Protein AF-A0A3S8U0A0-F1 (afdb_monomer)

Radius of gyration: 20.29 Å; Cα contacts (8 Å, |Δi|>4): 61; chains: 1; bounding box: 38×58×43 Å

Organism: Acipenser dabryanus (NCBI:txid62061)

InterPro domains:
  IPR007856 Saposin-like type B, region 1 [PF05184] (43-78)
  IPR008138 Saposin B type, region 2 [PF03489] (84-116)
  IPR008139 Saposin B type domain [PS50015] (40-120)
  IPR008139 Saposin B type domain [SM00741] (42-116)
  IPR011001 Saposin-like [SSF47862] (42-118)
  IPR038847 Granulysin-like [PTHR15541] (28-117)

pLDDT: mean 71.53, std 12.74, range [37.84, 86.75]

Secondary structure (DSSP, 8-state):
-HHHHHHHHHHHHHHHTT---S-TTSS-HHHHHHHHHHHHHHHHHHHHHHHHHHHHHS-TT--HHHHHHHHHHHHHT-STTHHHHHHHHHHHHHHHHHHHHTT--HHHHHHHTTS--SSS---

Solvent-accessible surface area (backbone atoms only — not comparable to full-atom values): 7233 Å² total; per-residue (Å²): 115,70,68,61,53,53,52,52,52,54,57,47,52,61,55,56,75,70,57,64,86,65,77,86,83,82,65,58,76,70,55,56,52,48,54,50,48,53,51,38,46,50,47,24,53,51,42,27,50,50,45,52,52,48,55,76,72,48,61,97,81,62,49,70,66,58,51,46,51,49,54,49,53,56,22,68,72,36,77,94,51,25,69,61,41,44,54,48,44,73,74,41,37,70,60,53,46,53,40,61,72,67,67,54,57,41,62,54,54,26,32,78,75,64,37,32,66,100,71,82,90,85,129

Mean predicted aligned error: 15.16 Å

Structure (mmCIF, N/CA/C/O backbone):
data_AF-A0A3S8U0A0-F1
#
_entry.id   AF-A0A3S8U0A0-F1
#
loop_
_atom_site.group_PDB
_atom_site.id
_atom_site.type_symbol
_atom_site.label_atom_id
_atom_site.label_alt_id
_atom_site.label_comp_id
_atom_site.label_asym_id
_atom_site.label_entity_id
_atom_site.label_seq_id
_atom_site.pdbx_PDB_ins_code
_atom_site.Cartn_x
_atom_site.Cartn_y
_atom_site.Cartn_z
_atom_site.occupancy
_atom_site.B_iso_or_equiv
_atom_site.auth_seq_id
_atom_site.auth_comp_id
_atom_site.auth_asym_id
_atom_site.auth_atom_id
_atom_site.pdbx_PDB_model_num
ATOM 1 N N . MET A 1 1 ? 23.079 40.546 -21.233 1.00 60.53 1 MET A N 1
ATOM 2 C CA . MET A 1 1 ? 23.860 39.348 -21.625 1.00 60.53 1 MET A CA 1
ATOM 3 C C . MET A 1 1 ? 23.537 38.101 -20.792 1.00 60.53 1 MET A C 1
ATOM 5 O O . MET A 1 1 ? 23.445 37.042 -21.387 1.00 60.53 1 MET A O 1
ATOM 9 N N . ALA A 1 2 ? 23.253 38.193 -19.483 1.00 53.28 2 ALA A N 1
ATOM 10 C CA . ALA A 1 2 ? 22.845 37.032 -18.666 1.00 53.28 2 ALA A CA 1
ATOM 11 C C . ALA A 1 2 ? 21.490 36.392 -19.062 1.00 53.28 2 ALA A C 1
ATOM 13 O O . ALA A 1 2 ? 21.323 35.183 -18.948 1.00 53.28 2 ALA A O 1
ATOM 14 N N . PHE A 1 3 ? 20.544 37.179 -19.593 1.00 61.94 3 PHE A N 1
ATOM 15 C CA . PHE A 1 3 ? 19.236 36.676 -20.047 1.00 61.94 3 PHE A CA 1
ATOM 16 C C . PHE A 1 3 ? 19.338 35.661 -21.198 1.00 61.94 3 PHE A C 1
ATOM 18 O O . PHE A 1 3 ? 18.586 34.695 -21.230 1.00 61.94 3 PHE A O 1
ATOM 25 N N . LEU A 1 4 ? 20.301 35.839 -22.109 1.00 54.06 4 LEU A N 1
ATOM 26 C CA . LEU A 1 4 ? 20.510 34.920 -23.235 1.00 54.06 4 LEU A CA 1
ATOM 27 C C . LEU A 1 4 ? 21.102 33.579 -22.780 1.00 54.06 4 LEU A C 1
ATOM 29 O O . LEU A 1 4 ? 20.810 32.554 -23.385 1.00 54.06 4 LEU A O 1
ATOM 33 N N . ILE A 1 5 ? 21.869 33.583 -21.684 1.00 65.75 5 ILE A N 1
ATOM 34 C CA . ILE A 1 5 ? 22.433 32.375 -21.066 1.00 65.75 5 ILE A CA 1
ATOM 35 C C . ILE A 1 5 ? 21.328 31.563 -20.378 1.00 65.75 5 ILE A C 1
ATOM 37 O O . ILE A 1 5 ? 21.295 30.344 -20.482 1.00 65.75 5 ILE A O 1
ATOM 41 N N . PHE A 1 6 ? 20.373 32.222 -19.718 1.00 70.00 6 PHE A N 1
ATOM 42 C CA . PHE A 1 6 ? 19.226 31.524 -19.128 1.00 70.00 6 PHE A CA 1
ATOM 43 C C . PHE A 1 6 ? 18.325 30.882 -20.188 1.00 70.00 6 PHE A C 1
ATOM 45 O O . PHE A 1 6 ? 17.876 29.754 -20.004 1.00 70.00 6 PHE A O 1
ATOM 52 N N . VAL A 1 7 ? 18.098 31.562 -21.316 1.00 66.12 7 VAL A N 1
ATOM 53 C CA . VAL A 1 7 ? 17.292 31.018 -22.420 1.00 66.12 7 VAL A CA 1
ATOM 54 C C . VAL A 1 7 ? 17.995 29.834 -23.089 1.00 66.12 7 VAL A C 1
ATOM 56 O O . VAL A 1 7 ? 17.343 28.833 -23.368 1.00 66.12 7 VAL A O 1
ATOM 59 N N . SER A 1 8 ? 19.316 29.881 -23.284 1.00 65.31 8 SER A N 1
ATOM 60 C CA . SER A 1 8 ? 20.053 28.741 -23.845 1.00 65.31 8 SER A CA 1
ATOM 61 C C . SER A 1 8 ? 20.101 27.540 -22.895 1.00 65.31 8 SER A C 1
ATOM 63 O O . SER A 1 8 ? 19.952 26.407 -23.345 1.00 65.31 8 SER A O 1
ATOM 65 N N . VAL A 1 9 ? 20.220 27.765 -21.583 1.00 68.19 9 VAL A N 1
ATOM 66 C CA . VAL A 1 9 ? 20.152 26.696 -20.569 1.00 68.19 9 VAL A CA 1
ATOM 67 C C . VAL A 1 9 ? 18.753 26.067 -20.507 1.00 68.19 9 VAL A C 1
ATOM 69 O O . VAL A 1 9 ? 18.648 24.850 -20.371 1.00 68.19 9 VAL A O 1
ATOM 72 N N . LEU A 1 10 ? 17.686 26.858 -20.671 1.00 60.47 10 LEU A N 1
ATOM 73 C CA . LEU A 1 10 ? 16.303 26.359 -20.727 1.00 60.47 10 LEU A CA 1
ATOM 74 C C . LEU A 1 10 ? 15.990 25.585 -22.020 1.00 60.47 10 LEU A C 1
ATOM 76 O O . LEU A 1 10 ? 15.226 24.626 -21.988 1.00 60.47 10 LEU A O 1
ATOM 80 N N . LEU A 1 11 ? 16.587 25.963 -23.154 1.00 57.72 11 LEU A N 1
ATOM 81 C CA . LEU A 1 11 ? 16.437 25.215 -24.410 1.00 57.72 11 LEU A CA 1
ATOM 82 C C . LEU A 1 11 ? 17.236 23.901 -24.396 1.00 57.72 11 LEU A C 1
ATOM 84 O O . LEU A 1 11 ? 16.803 22.902 -24.973 1.00 57.72 11 LEU A O 1
ATOM 88 N N . LEU A 1 12 ? 18.368 23.861 -23.687 1.00 57.44 12 LEU A N 1
ATOM 89 C CA . LEU A 1 12 ? 19.110 22.622 -23.454 1.00 57.44 12 LEU A CA 1
ATOM 90 C C . LEU A 1 12 ? 18.409 21.713 -22.432 1.00 57.44 12 LEU A C 1
ATOM 92 O O . LEU A 1 12 ? 18.421 20.502 -22.613 1.00 57.44 12 LEU A O 1
ATOM 96 N N . SER A 1 13 ? 17.717 22.243 -21.415 1.00 54.56 13 SER A N 1
ATOM 97 C CA . SER A 1 13 ? 16.937 21.405 -20.487 1.00 54.56 13 SER A CA 1
ATOM 98 C C . SER A 1 13 ? 15.749 20.703 -21.148 1.00 54.56 13 SER A C 1
ATOM 100 O O . SER A 1 13 ? 15.445 19.572 -20.768 1.00 54.56 13 SER A O 1
ATOM 102 N N . SER A 1 14 ? 15.152 21.286 -22.195 1.00 49.62 14 SER A N 1
ATOM 103 C CA . SER A 1 14 ? 14.202 20.559 -23.051 1.00 49.62 14 SER A CA 1
ATOM 104 C C . SER A 1 14 ? 14.856 19.465 -23.904 1.00 49.62 14 SER A C 1
ATOM 106 O O . SER A 1 14 ? 14.189 18.486 -24.214 1.00 49.62 14 SER A O 1
ATOM 108 N N . ALA A 1 15 ? 16.151 19.572 -24.228 1.00 50.28 15 ALA A N 1
ATOM 109 C CA . ALA A 1 15 ? 16.889 18.503 -24.911 1.00 50.28 15 ALA A CA 1
ATOM 110 C C . ALA A 1 15 ? 17.254 17.331 -23.971 1.00 50.28 15 ALA A C 1
ATOM 112 O O . ALA A 1 15 ? 17.406 16.196 -24.421 1.00 50.28 15 ALA A O 1
ATOM 113 N N . PHE A 1 16 ? 17.343 17.566 -22.656 1.00 50.25 16 PHE A N 1
ATOM 114 C CA . PHE A 1 16 ? 17.611 16.514 -21.663 1.00 50.25 16 PHE A CA 1
ATOM 115 C C . PHE A 1 16 ? 16.355 15.778 -21.172 1.00 50.25 16 PHE A C 1
ATOM 117 O O . PHE A 1 16 ? 16.488 14.713 -20.577 1.00 50.25 16 PHE A O 1
ATOM 124 N N . ALA A 1 17 ? 15.147 16.290 -21.437 1.00 43.47 17 ALA A N 1
ATOM 125 C CA . ALA A 1 17 ? 13.910 15.554 -21.154 1.00 43.47 17 ALA A CA 1
ATOM 126 C C . ALA A 1 17 ? 13.650 14.408 -22.155 1.00 43.47 17 ALA A C 1
ATOM 128 O O . ALA A 1 17 ? 12.935 13.469 -21.814 1.00 43.47 17 ALA A O 1
ATOM 129 N N . ASP A 1 18 ? 14.267 14.460 -23.341 1.00 46.50 18 ASP A N 1
ATOM 130 C CA . ASP A 1 18 ? 14.211 13.403 -24.365 1.00 46.50 18 ASP A CA 1
ATOM 131 C C . ASP A 1 18 ? 15.492 12.548 -24.427 1.00 46.50 18 ASP A C 1
ATOM 133 O O . ASP A 1 18 ? 15.509 11.469 -25.012 1.00 46.50 18 ASP A O 1
ATOM 137 N N . SER A 1 19 ? 16.576 12.971 -23.768 1.00 46.94 19 SER A N 1
ATOM 138 C CA . SER A 1 19 ? 17.819 12.190 -23.690 1.00 46.94 19 SER A CA 1
ATOM 139 C C . SER A 1 19 ? 17.745 11.162 -22.558 1.00 46.94 19 SER A C 1
ATOM 141 O O . SER A 1 19 ? 18.506 11.217 -21.589 1.00 46.94 19 SER A O 1
ATOM 143 N N . GLY A 1 20 ? 16.797 10.230 -22.673 1.00 48.34 20 GLY A N 1
ATOM 144 C CA . GLY A 1 20 ? 16.742 9.004 -21.887 1.00 48.34 20 GLY A CA 1
ATOM 145 C C . GLY A 1 20 ? 18.018 8.181 -22.072 1.00 48.34 20 GLY A C 1
ATOM 146 O O . GLY A 1 20 ? 18.062 7.257 -22.872 1.00 48.34 20 GLY A O 1
ATOM 147 N N . LEU A 1 21 ? 19.059 8.487 -21.295 1.00 44.41 21 LEU A N 1
ATOM 148 C CA . LEU A 1 21 ? 20.309 7.719 -21.204 1.00 44.41 21 LEU A CA 1
ATOM 149 C C . LEU A 1 21 ? 20.137 6.404 -20.419 1.00 44.41 21 LEU A C 1
ATOM 151 O O . LEU A 1 21 ? 21.014 5.984 -19.668 1.00 44.41 21 LEU A O 1
ATOM 155 N N . ILE A 1 22 ? 19.017 5.723 -20.645 1.00 51.44 22 ILE A N 1
ATOM 156 C CA . ILE A 1 22 ? 19.010 4.266 -20.685 1.00 51.44 22 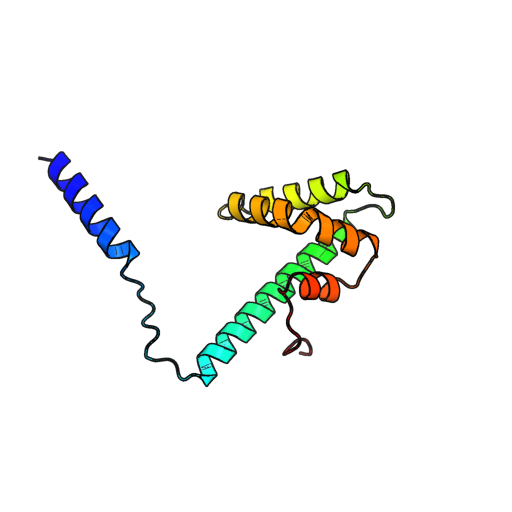ILE A CA 1
ATOM 157 C C . ILE A 1 22 ? 18.743 3.918 -22.153 1.00 51.44 22 ILE A C 1
ATOM 159 O O . ILE A 1 22 ? 17.586 3.963 -22.575 1.00 51.44 22 ILE A O 1
ATOM 163 N N . PRO A 1 23 ? 19.777 3.617 -22.958 1.00 44.19 23 PRO A N 1
ATOM 164 C CA . PRO A 1 23 ? 19.549 2.957 -24.232 1.00 44.19 23 PRO A CA 1
ATOM 165 C C . PRO A 1 23 ? 18.884 1.609 -23.931 1.00 44.19 23 PRO A C 1
ATOM 167 O O . PRO A 1 23 ? 19.491 0.713 -23.352 1.00 44.19 23 PRO A O 1
ATOM 170 N N . ASN A 1 24 ? 17.610 1.491 -24.298 1.00 55.53 24 ASN A N 1
ATOM 171 C CA . ASN A 1 24 ? 16.797 0.279 -24.189 1.00 55.53 24 ASN A CA 1
ATOM 172 C C . ASN A 1 24 ? 17.142 -0.755 -25.287 1.00 55.53 24 ASN A C 1
ATOM 174 O O . ASN A 1 24 ? 16.350 -1.643 -25.567 1.00 55.53 24 ASN A O 1
ATOM 178 N N . ASP A 1 25 ? 18.304 -0.626 -25.933 1.00 53.88 25 ASP A N 1
ATOM 179 C CA . ASP A 1 25 ? 18.661 -1.364 -27.152 1.00 53.88 25 ASP A CA 1
ATOM 180 C C . ASP A 1 25 ? 19.837 -2.347 -26.962 1.00 53.88 25 ASP A C 1
ATOM 182 O O . ASP A 1 25 ? 20.351 -2.884 -27.938 1.00 53.88 25 ASP A O 1
ATOM 186 N N . THR A 1 26 ? 20.280 -2.620 -25.723 1.00 55.41 26 THR A N 1
ATOM 187 C CA . THR A 1 26 ? 21.338 -3.624 -25.445 1.00 55.41 26 THR A CA 1
ATOM 188 C C . THR A 1 26 ? 21.007 -4.605 -24.315 1.00 55.41 26 THR A C 1
ATOM 190 O O . THR A 1 26 ? 21.923 -5.121 -23.680 1.00 55.41 26 THR A O 1
ATOM 193 N N . LEU A 1 27 ? 19.730 -4.838 -24.012 1.00 54.34 27 LEU A N 1
ATOM 194 C CA . LEU A 1 27 ? 19.322 -5.855 -23.038 1.00 54.34 27 LEU A CA 1
ATOM 195 C C . LEU A 1 27 ? 18.566 -6.956 -23.777 1.00 54.34 27 LEU A C 1
ATOM 197 O O . LEU A 1 27 ? 17.540 -6.679 -24.395 1.00 54.34 27 LEU A O 1
ATOM 201 N N . ASP A 1 28 ? 19.078 -8.183 -23.724 1.00 49.50 28 ASP A N 1
ATOM 202 C CA . ASP A 1 28 ? 18.373 -9.358 -24.224 1.00 49.50 28 ASP A CA 1
ATOM 203 C C . ASP A 1 28 ? 17.012 -9.487 -23.505 1.00 49.50 28 ASP A C 1
ATOM 205 O O . ASP A 1 28 ? 16.895 -9.185 -22.312 1.00 49.50 28 ASP A O 1
ATOM 209 N N . ASP A 1 29 ? 15.961 -9.915 -24.216 1.00 55.72 29 ASP A N 1
ATOM 210 C CA . ASP A 1 29 ? 14.577 -9.982 -23.701 1.00 55.72 29 ASP A CA 1
ATOM 211 C C . ASP A 1 29 ? 14.453 -10.752 -22.362 1.00 55.72 29 ASP A C 1
ATOM 213 O O . ASP A 1 29 ? 13.546 -10.494 -21.560 1.00 55.72 29 ASP A O 1
ATOM 217 N N . GLU A 1 30 ? 15.386 -11.671 -22.089 1.00 57.50 30 GLU A N 1
ATOM 218 C CA . GLU A 1 30 ? 15.499 -12.428 -20.836 1.00 57.50 30 GLU A CA 1
ATOM 219 C C . GLU A 1 30 ? 15.880 -11.553 -19.627 1.00 57.50 30 GLU A C 1
ATOM 221 O O . GLU A 1 30 ? 15.277 -11.679 -18.553 1.00 57.50 30 GLU A O 1
ATOM 226 N N . ASP A 1 31 ? 16.807 -10.608 -19.796 1.00 58.06 31 ASP A N 1
ATOM 227 C CA . ASP A 1 31 ? 17.284 -9.750 -18.710 1.00 58.06 31 ASP A CA 1
ATOM 228 C C . ASP A 1 31 ? 16.249 -8.675 -18.350 1.00 58.06 31 ASP A C 1
ATOM 230 O O . ASP A 1 31 ? 16.006 -8.410 -17.169 1.00 58.06 31 ASP A O 1
ATOM 234 N N . ILE A 1 32 ? 15.544 -8.105 -19.337 1.00 63.09 32 ILE A N 1
ATOM 235 C CA . ILE A 1 32 ? 14.458 -7.129 -19.105 1.00 63.09 32 ILE A CA 1
ATOM 236 C C . ILE A 1 32 ? 13.336 -7.752 -18.260 1.00 63.09 32 ILE A C 1
ATOM 238 O O . ILE A 1 32 ? 12.789 -7.109 -17.352 1.00 63.09 32 ILE A O 1
ATOM 242 N N . TYR A 1 33 ? 12.999 -9.018 -18.520 1.00 66.31 33 TYR A N 1
ATOM 243 C CA . TYR A 1 33 ? 12.007 -9.742 -17.730 1.00 66.31 33 TYR A CA 1
ATOM 244 C C . TYR A 1 33 ? 12.486 -9.963 -16.291 1.00 66.31 33 TYR A C 1
ATOM 246 O O . TYR A 1 33 ? 11.712 -9.766 -15.348 1.00 66.31 33 TYR A O 1
ATOM 254 N N . PHE A 1 34 ? 13.767 -10.290 -16.105 1.00 71.38 34 PHE A N 1
ATOM 255 C CA . PHE A 1 34 ? 14.378 -10.445 -14.788 1.00 71.38 34 PHE A CA 1
ATOM 256 C C . PHE A 1 34 ? 14.389 -9.131 -13.990 1.00 71.38 34 PHE A C 1
ATOM 258 O O . PHE A 1 34 ? 13.927 -9.116 -12.848 1.00 71.38 34 PHE A O 1
ATOM 265 N N . TYR A 1 35 ? 14.794 -8.000 -14.581 1.00 66.69 35 TYR A N 1
ATOM 266 C CA . TYR A 1 35 ? 14.760 -6.694 -13.903 1.00 66.69 35 TYR A CA 1
ATOM 267 C C . TYR A 1 35 ? 13.341 -6.281 -13.506 1.00 66.69 35 TYR A C 1
ATOM 269 O O . TYR A 1 35 ? 13.131 -5.790 -12.395 1.00 66.69 35 TYR A O 1
ATOM 277 N N . LYS A 1 36 ? 12.345 -6.554 -14.355 1.00 69.50 36 LYS A N 1
ATOM 278 C CA . LYS A 1 36 ? 10.940 -6.286 -14.029 1.00 69.50 36 LYS A CA 1
ATOM 279 C C . LYS A 1 36 ? 10.419 -7.185 -12.909 1.00 69.50 36 LYS A C 1
ATOM 281 O O . LYS A 1 36 ? 9.650 -6.715 -12.078 1.00 69.50 36 LYS A O 1
ATOM 286 N N . GLN A 1 37 ? 10.836 -8.450 -12.859 1.00 68.00 37 GLN A N 1
ATOM 287 C CA . GLN A 1 37 ? 10.516 -9.378 -11.767 1.00 68.00 37 GLN A CA 1
ATOM 288 C C . GLN A 1 37 ? 11.171 -8.948 -10.450 1.00 68.00 37 GLN A C 1
ATOM 290 O O . GLN A 1 37 ? 10.510 -8.936 -9.414 1.00 68.00 37 GLN A O 1
ATOM 295 N N . VAL A 1 38 ? 12.438 -8.527 -10.489 1.00 70.56 38 VAL A N 1
ATOM 296 C CA . VAL A 1 38 ? 13.161 -7.998 -9.324 1.00 70.56 38 VAL A CA 1
ATOM 297 C C . VAL A 1 38 ? 12.501 -6.713 -8.818 1.00 70.56 38 VAL A C 1
ATOM 299 O O . VAL A 1 38 ? 12.257 -6.579 -7.618 1.00 70.56 38 VAL A O 1
ATOM 302 N N . GLU A 1 39 ? 12.139 -5.792 -9.711 1.00 70.12 39 GLU A N 1
ATOM 303 C CA . GLU A 1 39 ? 11.445 -4.557 -9.344 1.00 70.12 39 GLU A CA 1
ATOM 304 C C . GLU A 1 39 ? 10.055 -4.846 -8.762 1.00 70.12 39 GLU A C 1
ATOM 306 O O . GLU A 1 39 ? 9.701 -4.314 -7.708 1.00 70.12 39 GLU A O 1
ATOM 311 N N . LEU A 1 40 ? 9.291 -5.747 -9.387 1.00 74.56 40 LEU A N 1
ATOM 312 C CA . LEU A 1 40 ? 7.979 -6.163 -8.896 1.00 74.56 40 LEU A CA 1
ATOM 313 C C . LEU A 1 40 ? 8.086 -6.878 -7.541 1.00 74.56 40 LEU A C 1
ATOM 315 O O . LEU A 1 40 ? 7.266 -6.646 -6.656 1.00 74.56 40 LEU A O 1
ATOM 319 N N . GLY A 1 41 ? 9.131 -7.681 -7.331 1.00 77.19 41 GLY A N 1
ATOM 320 C CA . GLY A 1 41 ? 9.440 -8.312 -6.049 1.00 77.19 41 GLY A CA 1
ATOM 321 C C . GLY A 1 41 ? 9.740 -7.287 -4.952 1.00 77.19 41 GLY A C 1
ATOM 322 O O . GLY A 1 41 ? 9.219 -7.391 -3.837 1.00 77.19 41 GLY A O 1
ATOM 323 N N . ILE A 1 42 ? 10.508 -6.238 -5.264 1.00 80.38 42 ILE A N 1
ATOM 324 C CA . ILE A 1 42 ? 10.774 -5.130 -4.334 1.00 80.38 42 ILE A CA 1
ATOM 325 C C . ILE A 1 42 ? 9.479 -4.362 -4.031 1.00 80.38 42 ILE A C 1
ATOM 327 O O . ILE A 1 42 ? 9.173 -4.119 -2.861 1.00 80.38 42 ILE A O 1
ATOM 331 N N . GLN A 1 43 ? 8.687 -4.024 -5.052 1.00 79.25 43 GLN A N 1
ATOM 332 C CA . GLN A 1 43 ? 7.402 -3.333 -4.899 1.00 79.25 43 GLN A CA 1
ATOM 333 C C . GLN A 1 43 ? 6.414 -4.150 -4.052 1.00 79.25 43 GLN A C 1
ATOM 335 O O . GLN A 1 43 ? 5.775 -3.608 -3.145 1.00 79.25 43 GLN A O 1
ATOM 340 N N . CYS A 1 44 ? 6.353 -5.463 -4.274 1.00 84.19 44 CYS A N 1
ATOM 341 C CA . CYS A 1 44 ? 5.564 -6.398 -3.483 1.00 84.19 44 CYS A CA 1
ATOM 342 C C . CYS A 1 44 ? 6.016 -6.419 -2.014 1.00 84.19 44 CYS A C 1
ATOM 344 O O . CYS A 1 44 ? 5.193 -6.282 -1.101 1.00 84.19 44 CYS A O 1
ATOM 346 N N . LYS A 1 45 ? 7.328 -6.505 -1.757 1.00 83.94 45 LYS A N 1
ATOM 347 C CA . LYS A 1 45 ? 7.897 -6.510 -0.399 1.00 83.94 45 LYS A CA 1
ATOM 348 C C . LYS A 1 45 ? 7.619 -5.208 0.353 1.00 83.94 45 LYS A C 1
ATOM 350 O O . LYS A 1 45 ? 7.238 -5.245 1.527 1.00 83.94 45 LYS A O 1
ATOM 355 N N . VAL A 1 46 ? 7.760 -4.065 -0.320 1.00 79.50 46 VAL A N 1
ATOM 356 C CA . VAL A 1 46 ? 7.433 -2.744 0.237 1.00 79.50 46 VAL A CA 1
ATOM 357 C C . VAL A 1 46 ? 5.941 -2.649 0.549 1.00 79.50 46 VAL A C 1
ATOM 359 O O . VAL A 1 46 ? 5.585 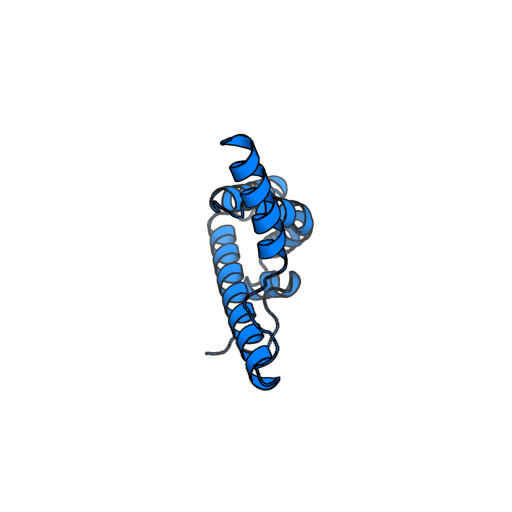-2.281 1.669 1.00 79.50 46 VAL A O 1
ATOM 362 N N . CYS A 1 47 ? 5.071 -3.042 -0.385 1.00 81.00 47 CYS A N 1
ATOM 363 C CA . CYS A 1 47 ? 3.629 -3.057 -0.159 1.00 81.00 47 CYS A CA 1
ATOM 364 C C . CYS A 1 47 ? 3.260 -3.912 1.060 1.00 81.00 47 CYS A C 1
ATOM 366 O O . CYS A 1 47 ? 2.595 -3.432 1.978 1.00 81.00 47 CYS A O 1
ATOM 368 N N . THR A 1 48 ? 3.772 -5.143 1.115 1.00 83.69 48 THR A N 1
ATOM 369 C CA . THR A 1 48 ? 3.490 -6.098 2.194 1.00 83.69 48 THR A CA 1
ATOM 370 C C . THR A 1 48 ? 3.921 -5.534 3.549 1.00 83.69 48 THR A C 1
ATOM 372 O O . THR A 1 48 ? 3.211 -5.665 4.546 1.00 83.69 48 THR A O 1
ATOM 375 N N . MET A 1 49 ? 5.077 -4.864 3.602 1.00 81.69 49 MET A N 1
ATOM 376 C CA . MET A 1 49 ? 5.554 -4.207 4.817 1.00 81.69 49 MET A CA 1
ATOM 377 C C . MET A 1 49 ? 4.628 -3.064 5.249 1.00 81.69 49 MET A C 1
ATOM 379 O O . MET A 1 49 ? 4.315 -2.951 6.436 1.00 81.69 49 MET A O 1
ATOM 383 N N . VAL A 1 50 ? 4.195 -2.222 4.307 1.00 78.38 50 VAL A N 1
ATOM 384 C CA . VAL A 1 50 ? 3.286 -1.102 4.581 1.00 78.38 50 VAL A CA 1
ATOM 385 C C . VAL A 1 50 ? 1.950 -1.620 5.098 1.00 78.38 50 VAL A C 1
ATOM 387 O O . VAL A 1 50 ? 1.513 -1.165 6.152 1.00 78.38 50 VAL A O 1
ATOM 390 N N . VAL A 1 51 ? 1.353 -2.609 4.429 1.00 82.62 51 VAL A N 1
ATOM 391 C CA . VAL A 1 51 ? 0.082 -3.225 4.836 1.00 82.62 51 VAL A CA 1
ATOM 392 C C . VAL A 1 51 ? 0.192 -3.815 6.244 1.00 82.62 51 VAL A C 1
ATOM 394 O O . VAL A 1 51 ? -0.571 -3.415 7.119 1.00 82.62 51 VAL A O 1
ATOM 397 N N . LYS A 1 52 ? 1.228 -4.616 6.532 1.00 83.44 52 LYS A N 1
ATOM 398 C CA . LYS A 1 52 ? 1.477 -5.153 7.887 1.00 83.44 52 LYS A CA 1
ATOM 399 C C . LYS A 1 52 ? 1.612 -4.064 8.951 1.00 83.44 52 LYS A C 1
ATOM 401 O O . LYS A 1 52 ? 1.209 -4.245 10.099 1.00 83.44 52 LYS A O 1
ATOM 406 N N . LYS A 1 53 ? 2.247 -2.937 8.615 1.00 80.94 53 LYS A N 1
ATOM 407 C CA . LYS A 1 53 ? 2.419 -1.815 9.551 1.00 80.94 53 LYS A CA 1
ATOM 408 C C . LYS A 1 53 ? 1.092 -1.096 9.790 1.00 80.94 53 LYS A C 1
ATOM 410 O O . LYS A 1 53 ? 0.813 -0.709 10.918 1.00 80.94 53 LYS A O 1
ATOM 415 N N . VAL A 1 54 ? 0.306 -0.918 8.733 1.00 79.12 54 VAL A N 1
ATOM 416 C CA . VAL A 1 54 ? -1.025 -0.307 8.750 1.00 79.12 54 VAL A CA 1
ATOM 417 C C . VAL A 1 54 ? -1.963 -1.155 9.612 1.00 79.12 54 VAL A C 1
ATOM 419 O O . VAL A 1 54 ? -2.518 -0.613 10.562 1.00 79.12 54 VAL A O 1
ATOM 422 N N . GLU A 1 55 ? -2.018 -2.472 9.402 1.00 78.81 55 GLU A N 1
ATOM 423 C CA . GLU A 1 55 ? -2.786 -3.416 10.233 1.00 78.81 55 GLU A CA 1
ATOM 424 C C . GLU A 1 55 ? -2.404 -3.343 11.714 1.00 78.81 55 GLU A C 1
ATOM 426 O O . GLU A 1 55 ? -3.269 -3.182 12.565 1.00 78.81 55 GLU A O 1
ATOM 431 N N . LYS A 1 56 ? -1.106 -3.361 12.047 1.00 76.75 56 LYS A N 1
ATOM 432 C CA . LYS A 1 56 ? -0.645 -3.260 13.447 1.00 76.75 56 LYS A CA 1
ATOM 433 C C . LYS A 1 56 ? -0.998 -1.941 14.129 1.00 76.75 56 LYS A C 1
ATOM 435 O O . LYS A 1 56 ? -1.012 -1.867 15.354 1.00 76.75 56 LYS A O 1
ATOM 440 N N . LEU A 1 57 ? -1.179 -0.879 13.352 1.00 73.19 57 LEU A N 1
ATOM 441 C CA . LEU A 1 57 ? -1.495 0.448 13.868 1.00 73.19 57 LEU A CA 1
ATOM 442 C C . LEU A 1 57 ? -3.002 0.695 13.909 1.00 73.19 57 LEU A C 1
ATOM 444 O O . LEU A 1 57 ? -3.413 1.717 14.460 1.00 73.19 57 LEU A O 1
ATOM 448 N N . ILE A 1 58 ? -3.814 -0.151 13.282 1.00 74.25 58 ILE A N 1
ATOM 449 C CA . ILE A 1 58 ? -5.249 0.052 13.125 1.00 74.25 58 ILE A CA 1
ATOM 450 C C . ILE A 1 58 ? -6.001 -0.826 14.121 1.00 74.25 58 ILE A C 1
ATOM 452 O O . ILE A 1 58 ? -5.765 -2.028 14.156 1.00 74.25 58 ILE A O 1
ATOM 456 N N . PRO A 1 59 ? -6.888 -0.243 14.945 1.00 71.69 59 PRO A N 1
ATOM 457 C CA . PRO A 1 59 ? -7.757 -1.040 15.794 1.00 71.69 59 PRO A CA 1
ATOM 458 C C . PRO A 1 59 ? -8.765 -1.815 14.934 1.00 71.69 59 PRO A C 1
ATOM 460 O O . PRO A 1 59 ? -9.166 -1.356 13.863 1.00 71.69 59 PRO A O 1
ATOM 463 N N . 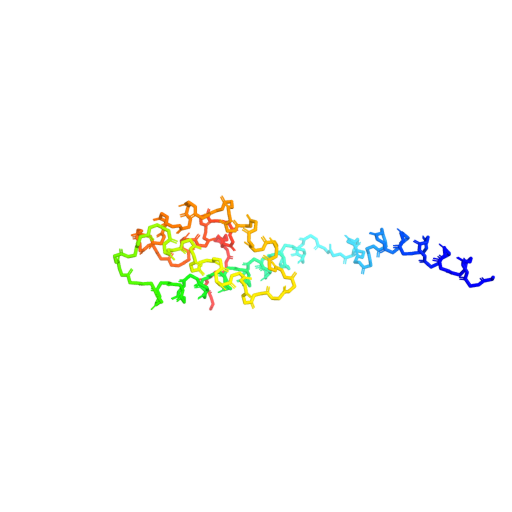ASP A 1 60 ? -9.170 -2.993 15.407 1.00 69.50 60 ASP A N 1
ATOM 464 C CA . ASP A 1 60 ? -10.040 -3.923 14.672 1.00 69.50 60 ASP A CA 1
ATOM 465 C C . ASP A 1 60 ? -11.396 -3.317 14.262 1.00 69.50 60 ASP A C 1
ATOM 467 O O . ASP A 1 60 ? -11.994 -3.730 13.268 1.00 69.50 60 ASP A O 1
ATOM 471 N N . ASP A 1 61 ? -11.870 -2.313 14.996 1.00 71.00 61 ASP A N 1
ATOM 472 C CA . ASP A 1 61 ? -13.123 -1.592 14.779 1.00 71.00 61 ASP A CA 1
ATOM 473 C C . ASP A 1 61 ? -12.954 -0.278 13.993 1.00 71.00 61 ASP A C 1
ATOM 475 O O . ASP A 1 61 ? -13.898 0.510 13.878 1.00 71.00 61 ASP A O 1
ATOM 479 N N . ALA A 1 62 ? -11.776 -0.031 13.408 1.00 74.88 62 ALA A N 1
ATOM 480 C CA . ALA A 1 62 ? -11.502 1.218 12.710 1.00 74.88 62 ALA A CA 1
ATOM 481 C C . ALA A 1 62 ? -12.528 1.527 11.612 1.00 74.88 62 ALA A C 1
ATOM 483 O O . ALA A 1 62 ? -12.873 0.712 10.735 1.00 74.88 62 ALA A O 1
ATOM 484 N N . LYS A 1 63 ? -13.010 2.772 11.632 1.00 83.19 63 LYS A N 1
ATOM 485 C CA . LYS A 1 63 ? -13.940 3.276 10.625 1.00 83.19 63 LYS A CA 1
ATOM 486 C C . LYS A 1 63 ? -13.223 3.437 9.289 1.00 83.19 63 LYS A C 1
ATOM 488 O O . LYS A 1 63 ? -12.001 3.569 9.224 1.00 83.19 63 LYS A O 1
ATOM 493 N N . LYS A 1 64 ? -13.999 3.411 8.199 1.00 78.88 64 LYS A N 1
ATOM 494 C CA . LYS A 1 64 ? -13.458 3.586 6.840 1.00 78.88 64 LYS A CA 1
ATOM 495 C C . LYS A 1 64 ? -12.611 4.861 6.754 1.00 78.88 64 LYS A C 1
ATOM 497 O O . LYS A 1 64 ? -11.500 4.810 6.242 1.00 78.88 64 LYS A O 1
ATOM 502 N N . ASP A 1 65 ? -13.087 5.950 7.346 1.00 82.56 65 ASP A N 1
ATOM 503 C CA . ASP A 1 65 ? -12.396 7.241 7.320 1.00 82.56 65 ASP A CA 1
ATOM 504 C C . ASP A 1 65 ? -11.064 7.224 8.090 1.00 82.56 65 ASP A C 1
ATOM 506 O O . ASP A 1 65 ? -10.083 7.805 7.631 1.00 82.56 65 ASP A O 1
ATOM 510 N N . ASP A 1 66 ? -10.972 6.481 9.200 1.00 82.75 66 ASP A N 1
ATOM 511 C CA . ASP A 1 66 ? -9.729 6.348 9.978 1.00 82.75 66 ASP A CA 1
ATOM 512 C C . ASP A 1 66 ? -8.642 5.592 9.204 1.00 82.75 66 ASP A C 1
ATOM 514 O O . ASP A 1 66 ? -7.462 5.960 9.237 1.00 82.75 66 ASP A O 1
ATOM 518 N N . LEU A 1 67 ? -9.039 4.553 8.464 1.00 81.25 67 LEU A N 1
ATOM 519 C CA . LEU A 1 67 ? -8.157 3.800 7.569 1.00 81.25 67 LEU A CA 1
ATOM 520 C C . LEU A 1 67 ? -7.633 4.683 6.427 1.00 81.25 67 LEU A C 1
ATOM 522 O O . LEU A 1 67 ? -6.429 4.697 6.155 1.00 81.25 67 LEU A O 1
ATOM 526 N N . ILE A 1 68 ? -8.512 5.470 5.801 1.00 83.88 68 ILE A N 1
ATOM 527 C CA . ILE A 1 68 ? -8.149 6.413 4.732 1.00 83.88 68 ILE A CA 1
ATOM 528 C C . ILE A 1 68 ? -7.175 7.470 5.260 1.00 83.88 68 ILE A C 1
ATOM 530 O O . ILE A 1 68 ? -6.132 7.722 4.650 1.00 83.88 68 ILE A O 1
ATOM 534 N N . ASN A 1 69 ? -7.459 8.033 6.435 1.00 85.50 69 AS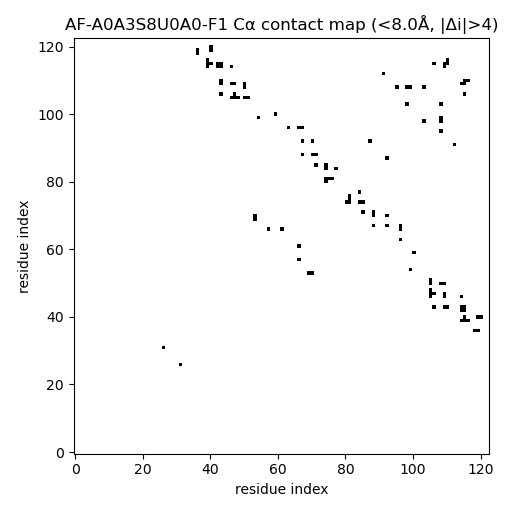N A N 1
ATOM 535 C CA . ASN A 1 69 ? -6.590 9.010 7.082 1.00 85.50 69 ASN A CA 1
ATOM 536 C C . ASN A 1 69 ? -5.196 8.433 7.354 1.00 85.50 69 ASN A C 1
ATOM 538 O O . ASN A 1 69 ? -4.192 9.086 7.065 1.00 85.50 69 ASN A O 1
ATOM 542 N N . LYS A 1 70 ? -5.097 7.188 7.831 1.00 83.94 70 LYS A N 1
ATOM 543 C CA . LYS A 1 70 ? -3.796 6.537 8.056 1.00 83.94 70 LYS A CA 1
ATOM 544 C C . LYS A 1 70 ? -3.021 6.288 6.764 1.00 83.94 70 LYS A C 1
ATOM 546 O O . LYS A 1 70 ? -1.811 6.515 6.7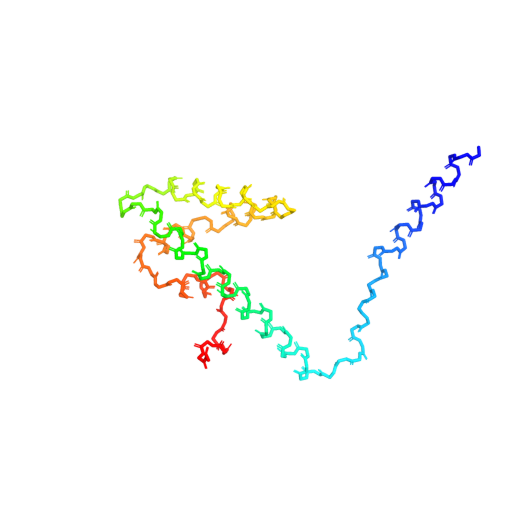55 1.00 83.94 70 LYS A O 1
ATOM 551 N N . LEU A 1 71 ? -3.684 5.905 5.672 1.00 83.31 71 LEU A N 1
ATOM 552 C CA . LEU A 1 71 ? -3.040 5.801 4.355 1.00 83.31 71 LEU A CA 1
ATOM 553 C C . LEU A 1 71 ? -2.464 7.158 3.909 1.00 83.31 71 LEU A C 1
ATOM 555 O O . LEU A 1 71 ? -1.323 7.232 3.449 1.00 83.31 71 LEU A O 1
ATOM 559 N N . HIS A 1 72 ? -3.191 8.256 4.134 1.00 84.69 72 HIS A N 1
ATOM 560 C CA . HIS A 1 72 ? -2.692 9.609 3.857 1.00 84.69 72 HIS A CA 1
ATOM 561 C C . HIS A 1 72 ? -1.538 10.045 4.776 1.00 84.69 72 HIS A C 1
ATOM 563 O O . HIS A 1 72 ? -0.620 10.740 4.320 1.00 84.69 72 HIS A O 1
ATOM 569 N N . VAL A 1 73 ? -1.539 9.629 6.046 1.00 84.62 73 VAL A N 1
ATOM 570 C CA . VAL A 1 73 ? -0.420 9.859 6.977 1.00 84.62 73 VAL A CA 1
ATOM 571 C C . VAL A 1 73 ? 0.836 9.135 6.499 1.00 84.62 73 VAL A C 1
ATOM 573 O O . VAL A 1 73 ? 1.911 9.732 6.493 1.00 84.62 73 VAL A O 1
ATOM 576 N N . VAL A 1 74 ? 0.712 7.887 6.039 1.00 82.81 74 VAL A N 1
ATOM 577 C CA . VAL A 1 74 ? 1.830 7.141 5.439 1.00 82.81 74 VAL A CA 1
ATOM 578 C C . VAL A 1 74 ? 2.351 7.865 4.198 1.00 82.81 74 VAL A C 1
ATOM 580 O O . VAL A 1 74 ? 3.555 8.094 4.098 1.00 82.81 74 VAL A O 1
ATOM 583 N N . CYS A 1 75 ? 1.467 8.331 3.312 1.00 82.62 75 CYS A N 1
ATOM 584 C CA . CYS A 1 75 ? 1.880 9.122 2.151 1.00 82.62 75 CYS A CA 1
ATOM 585 C C . CYS A 1 75 ? 2.600 10.418 2.517 1.00 82.62 75 CYS A C 1
ATOM 587 O O . CYS A 1 75 ? 3.460 10.869 1.770 1.00 82.62 75 CYS A O 1
ATOM 589 N N . SER A 1 76 ? 2.272 11.021 3.660 1.00 82.31 76 SER A N 1
ATOM 590 C CA . SER A 1 76 ? 2.917 12.252 4.127 1.00 82.31 76 SER A CA 1
ATOM 591 C C . SER A 1 76 ? 4.314 12.022 4.706 1.00 82.31 76 SER A C 1
ATOM 593 O O . SER A 1 76 ? 5.055 12.983 4.869 1.00 82.31 76 SER A O 1
ATOM 595 N N . LYS A 1 77 ? 4.695 10.765 4.966 1.00 81.88 77 LYS A N 1
ATOM 596 C CA . LYS A 1 77 ? 6.063 10.374 5.343 1.00 81.88 77 LYS A CA 1
ATOM 597 C C . LYS A 1 77 ? 6.960 10.079 4.135 1.00 81.88 77 LYS A C 1
ATOM 599 O O . LYS A 1 77 ? 8.143 9.811 4.312 1.00 81.88 77 LYS A O 1
ATOM 604 N N . ILE A 1 78 ? 6.408 10.102 2.922 1.00 76.94 78 ILE A N 1
ATOM 605 C CA . ILE A 1 78 ? 7.145 9.875 1.678 1.00 76.94 78 ILE A CA 1
ATOM 606 C C . ILE A 1 78 ? 7.432 11.241 1.055 1.00 76.94 78 ILE A C 1
ATOM 608 O O . ILE A 1 78 ? 6.529 11.851 0.495 1.00 76.94 78 ILE A O 1
ATOM 612 N N . ASN A 1 79 ? 8.677 11.717 1.147 1.00 81.12 79 ASN A N 1
ATOM 613 C CA . ASN A 1 79 ? 9.055 13.079 0.747 1.00 81.12 79 ASN A CA 1
ATOM 614 C C . ASN A 1 79 ? 8.754 13.380 -0.735 1.00 81.12 79 ASN A C 1
ATOM 616 O O . ASN A 1 79 ? 7.801 14.085 -1.054 1.00 81.12 79 ASN A O 1
ATOM 620 N N . PHE A 1 80 ? 9.554 12.842 -1.660 1.00 81.00 80 PHE A N 1
ATOM 621 C CA . PHE A 1 80 ? 9.504 13.248 -3.072 1.00 81.00 80 PHE A CA 1
ATOM 622 C C . PHE A 1 80 ? 8.245 12.755 -3.812 1.00 81.00 80 PHE A C 1
ATOM 624 O O . PHE A 1 80 ? 7.778 13.386 -4.754 1.00 81.00 80 PHE A O 1
ATOM 631 N N . PHE A 1 81 ? 7.639 11.658 -3.347 1.00 76.56 81 PHE A N 1
ATOM 632 C CA . PHE A 1 81 ? 6.462 11.049 -3.977 1.00 76.56 81 PHE A CA 1
ATOM 633 C C . PHE A 1 81 ? 5.152 11.323 -3.234 1.00 76.56 81 PHE A C 1
ATOM 635 O O . PHE A 1 81 ? 4.144 10.684 -3.536 1.00 76.56 81 PHE A O 1
ATOM 642 N N . GLN A 1 82 ? 5.117 12.275 -2.294 1.00 82.19 82 GLN A N 1
ATOM 643 C CA . GLN A 1 82 ? 3.921 12.563 -1.493 1.00 82.19 82 GLN A CA 1
ATOM 644 C C . GLN A 1 82 ? 2.674 12.777 -2.364 1.00 82.19 82 GLN A C 1
ATOM 646 O O . GLN A 1 82 ? 1.615 12.211 -2.092 1.00 82.19 82 GLN A O 1
ATOM 651 N N . SER A 1 83 ? 2.793 13.587 -3.421 1.00 82.94 83 SER A N 1
ATOM 652 C CA . SER A 1 83 ? 1.679 13.912 -4.322 1.00 82.94 83 SER A CA 1
ATOM 653 C C . SER A 1 83 ? 1.196 12.684 -5.103 1.00 82.94 83 SER A C 1
ATOM 655 O O . SER A 1 83 ? -0.005 12.416 -5.165 1.00 82.94 83 SER A O 1
ATOM 657 N N . ALA A 1 84 ? 2.128 11.883 -5.627 1.00 78.56 84 ALA A N 1
ATOM 658 C CA . ALA A 1 84 ? 1.814 10.638 -6.323 1.00 78.56 84 ALA A CA 1
ATOM 659 C C . ALA A 1 84 ? 1.169 9.605 -5.382 1.00 78.56 84 ALA A C 1
ATOM 661 O O . ALA A 1 84 ? 0.151 9.011 -5.731 1.00 78.56 84 ALA A O 1
ATOM 662 N N . CYS A 1 85 ? 1.688 9.463 -4.158 1.00 82.00 85 CYS A N 1
ATOM 663 C CA . CYS A 1 85 ? 1.125 8.587 -3.133 1.00 82.00 85 CYS A CA 1
ATOM 664 C C . CYS A 1 85 ? -0.287 9.022 -2.739 1.00 82.00 85 CYS A C 1
ATOM 666 O O . CYS A 1 85 ? -1.192 8.195 -2.686 1.00 82.00 85 CYS A O 1
ATOM 668 N N . LYS A 1 86 ? -0.518 10.325 -2.527 1.00 84.00 86 LYS A N 1
ATOM 669 C CA . LYS A 1 86 ? -1.857 10.849 -2.226 1.00 84.00 86 LYS A CA 1
ATOM 670 C C . LYS A 1 86 ? -2.839 10.555 -3.360 1.00 84.00 86 LYS A C 1
ATOM 672 O O . LYS A 1 86 ? -3.930 10.084 -3.073 1.00 84.00 86 LYS A O 1
ATOM 677 N N . LYS A 1 87 ? -2.448 10.754 -4.626 1.00 86.75 87 LYS A N 1
ATOM 678 C CA . LYS A 1 87 ? -3.284 10.400 -5.791 1.00 86.75 87 LYS A CA 1
ATOM 679 C C . LYS A 1 87 ? -3.578 8.901 -5.855 1.00 86.75 87 LYS A C 1
ATOM 681 O O . LYS A 1 87 ? -4.713 8.516 -6.122 1.00 86.75 87 LYS A O 1
ATOM 686 N N . PHE A 1 88 ? -2.578 8.064 -5.584 1.00 80.56 88 PHE A N 1
ATOM 687 C CA . PHE A 1 88 ? -2.738 6.614 -5.509 1.00 80.56 88 PHE A CA 1
ATOM 688 C C . PHE A 1 88 ? -3.727 6.222 -4.405 1.00 80.56 88 PHE A C 1
ATOM 690 O O . PHE A 1 88 ? -4.704 5.531 -4.677 1.00 80.56 88 PHE A O 1
ATOM 697 N N . VAL A 1 89 ? -3.534 6.723 -3.182 1.00 83.12 89 VAL A N 1
ATOM 698 C CA . VAL A 1 89 ? -4.444 6.470 -2.059 1.00 83.12 89 VAL A CA 1
ATOM 699 C C . VAL A 1 89 ? -5.842 6.974 -2.379 1.00 83.12 89 VAL A C 1
ATOM 701 O O . VAL A 1 89 ? -6.782 6.223 -2.193 1.00 83.12 89 VAL A O 1
ATOM 704 N N . SER A 1 90 ? -6.017 8.170 -2.938 1.00 85.56 90 SER A N 1
ATOM 705 C CA . SER A 1 90 ? -7.349 8.655 -3.322 1.00 85.56 90 SER A CA 1
ATOM 706 C C . SER A 1 90 ? -8.028 7.773 -4.376 1.00 85.56 90 SER A C 1
ATOM 708 O O . SER A 1 90 ? -9.247 7.646 -4.355 1.00 85.56 90 SER A O 1
ATOM 710 N N . LYS A 1 91 ? -7.261 7.141 -5.274 1.00 85.44 91 LYS A N 1
ATOM 711 C CA . LYS A 1 91 ? -7.788 6.229 -6.298 1.00 85.44 91 LYS A CA 1
ATOM 712 C C . LYS A 1 91 ? -8.137 4.844 -5.744 1.00 85.44 91 LYS A C 1
ATOM 714 O O . LYS A 1 91 ? -9.114 4.247 -6.187 1.00 85.44 91 LYS A O 1
ATOM 719 N N . TYR A 1 92 ? -7.341 4.324 -4.811 1.00 79.38 92 TYR A N 1
ATOM 720 C CA . TYR A 1 92 ? -7.442 2.937 -4.339 1.00 79.38 92 TYR A CA 1
ATOM 721 C C . TYR A 1 92 ? -7.926 2.794 -2.893 1.00 79.38 92 TYR A C 1
ATOM 723 O O . TYR A 1 92 ? -8.114 1.670 -2.436 1.00 79.38 92 TYR A O 1
ATOM 731 N N . SER A 1 93 ? -8.173 3.897 -2.183 1.00 79.44 93 SER A N 1
ATOM 732 C CA . SER A 1 93 ? -8.603 3.932 -0.779 1.00 79.44 93 SER A CA 1
ATOM 733 C C . SER A 1 93 ? -9.804 3.037 -0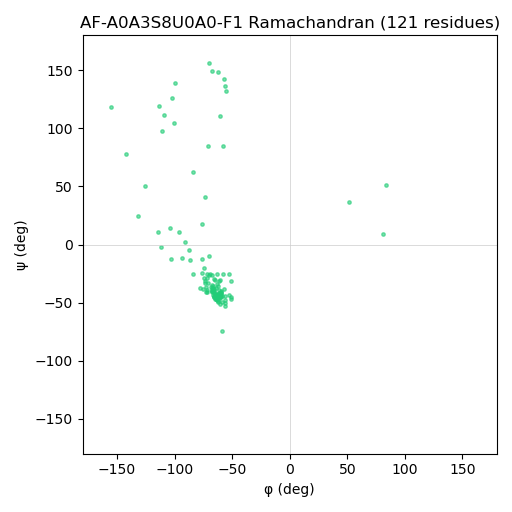.522 1.00 79.44 93 SER A C 1
ATOM 735 O O . SER A 1 93 ? -9.776 2.269 0.428 1.00 79.44 93 SER A O 1
ATOM 737 N N . GLY A 1 94 ? -10.821 3.076 -1.388 1.00 81.94 94 GLY A N 1
ATOM 738 C CA . GLY A 1 94 ? -12.011 2.232 -1.261 1.00 81.94 94 GLY A CA 1
ATOM 739 C C . GLY A 1 94 ? -11.675 0.740 -1.215 1.00 81.94 94 GLY A C 1
ATOM 740 O O . GLY A 1 94 ? -12.049 0.065 -0.259 1.00 81.94 94 GLY A O 1
ATOM 741 N N . LYS A 1 95 ? -10.903 0.250 -2.196 1.00 81.31 95 LYS A N 1
ATOM 742 C CA . LYS A 1 95 ? -10.458 -1.152 -2.251 1.00 81.31 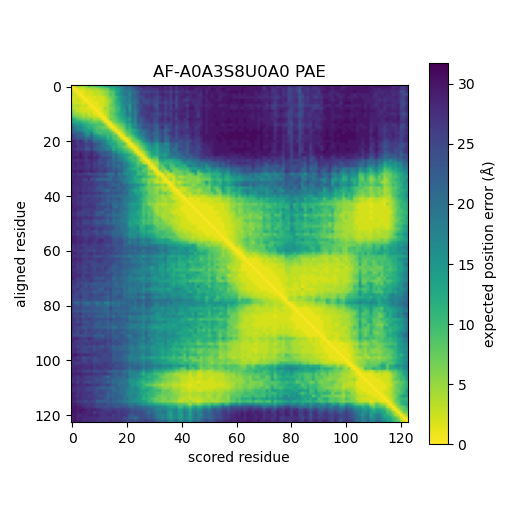95 LYS A CA 1
ATOM 743 C C . LYS A 1 95 ? -9.505 -1.503 -1.110 1.00 81.31 95 LYS A C 1
ATOM 745 O O . LYS A 1 95 ? -9.695 -2.521 -0.464 1.00 81.31 95 LYS A O 1
ATOM 750 N N . LEU A 1 96 ? -8.521 -0.649 -0.822 1.00 77.62 96 LEU A N 1
ATOM 751 C CA . LEU A 1 96 ? -7.567 -0.867 0.270 1.00 77.62 96 LEU A CA 1
ATOM 752 C C . LEU A 1 96 ? -8.278 -0.992 1.619 1.00 77.62 96 LEU A C 1
ATOM 754 O O . LEU A 1 96 ? -7.964 -1.881 2.395 1.00 77.62 96 LEU A O 1
ATOM 758 N N . VAL A 1 97 ? -9.248 -0.121 1.895 1.00 82.88 97 VAL A N 1
ATOM 759 C CA . VAL A 1 97 ? -10.040 -0.140 3.133 1.00 82.88 97 VAL A CA 1
ATOM 760 C C . VAL A 1 97 ? -10.912 -1.388 3.215 1.00 82.88 97 VAL A C 1
ATOM 762 O O . VAL A 1 97 ? -11.073 -1.942 4.300 1.00 82.88 97 VAL A O 1
ATOM 765 N N . GLU A 1 98 ? -11.503 -1.809 2.098 1.00 82.44 98 GLU A N 1
ATOM 766 C CA . GLU A 1 98 ? -12.324 -3.017 2.042 1.00 82.44 98 GLU A CA 1
ATOM 767 C C . GLU A 1 98 ? -11.486 -4.266 2.332 1.00 82.44 98 GLU A C 1
ATOM 769 O O . GLU A 1 98 ? -11.861 -5.061 3.191 1.00 82.44 98 GLU A O 1
ATOM 774 N N . GLU A 1 99 ? -10.318 -4.382 1.704 1.00 77.38 99 GLU A N 1
ATOM 775 C CA . GLU A 1 99 ? -9.392 -5.493 1.926 1.00 77.38 99 GLU A CA 1
ATOM 776 C C . GLU A 1 99 ? -8.769 -5.478 3.330 1.00 77.38 99 GLU A C 1
ATOM 778 O O . GLU A 1 99 ? -8.713 -6.510 3.997 1.00 77.38 99 GLU A O 1
ATOM 783 N N . LEU A 1 100 ? -8.405 -4.301 3.852 1.00 78.12 100 LEU A N 1
ATOM 784 C CA . LEU A 1 100 ? -7.919 -4.157 5.231 1.00 78.12 100 LEU A CA 1
ATOM 785 C C . LEU A 1 100 ? -8.990 -4.548 6.264 1.00 78.12 100 LEU A C 1
ATOM 787 O O . LEU A 1 100 ? -8.663 -5.098 7.312 1.00 78.12 100 LEU A O 1
ATOM 791 N N . LYS A 1 101 ? -10.277 -4.302 5.982 1.00 78.50 101 LYS A N 1
ATOM 792 C CA . LYS A 1 101 ? -11.392 -4.712 6.857 1.00 78.50 101 LYS A CA 1
ATOM 793 C C . LYS A 1 101 ? -11.681 -6.206 6.807 1.00 78.50 101 LYS A C 1
ATOM 795 O O . LYS A 1 101 ? -12.147 -6.754 7.802 1.00 78.50 101 LYS A O 1
ATOM 800 N N . LYS A 1 102 ? -11.406 -6.860 5.678 1.00 77.38 102 LYS A N 1
ATOM 801 C CA . LYS A 1 102 ? -11.503 -8.320 5.549 1.00 77.38 102 LYS A CA 1
ATOM 802 C C . LYS A 1 102 ? -10.412 -9.046 6.346 1.00 77.38 102 LYS A C 1
ATOM 804 O O . LYS A 1 102 ? -10.505 -10.261 6.492 1.00 77.38 102 LYS A O 1
ATOM 809 N N . LYS A 1 103 ? -9.417 -8.315 6.881 1.00 66.75 103 LYS A N 1
ATOM 810 C CA . LYS A 1 103 ? -8.193 -8.870 7.484 1.00 66.75 103 LYS A CA 1
ATOM 811 C C . LYS A 1 103 ? -7.513 -9.865 6.531 1.00 66.75 103 LYS A C 1
ATOM 813 O O . LYS A 1 103 ? -7.021 -10.910 6.957 1.00 66.75 103 LYS A O 1
ATOM 818 N N . SER A 1 104 ? -7.564 -9.558 5.233 1.00 69.81 104 SER A N 1
ATOM 819 C CA . SER A 1 104 ? -6.937 -10.356 4.181 1.00 69.81 104 SER A CA 1
ATOM 820 C C . SER A 1 104 ? -5.423 -10.381 4.383 1.00 69.81 104 SER A C 1
ATOM 822 O O . SER A 1 104 ? -4.844 -9.410 4.863 1.00 69.81 104 SER A O 1
ATOM 824 N N . ASP A 1 105 ? -4.765 -11.474 3.990 1.00 81.06 105 ASP A N 1
ATOM 825 C CA . ASP A 1 105 ? -3.309 -11.560 4.101 1.00 81.06 105 ASP A CA 1
ATOM 826 C C . ASP A 1 105 ? -2.637 -10.381 3.357 1.00 81.06 105 ASP A C 1
ATOM 828 O O . ASP A 1 105 ? -3.026 -10.073 2.224 1.00 81.06 105 ASP A O 1
ATOM 832 N N . PRO A 1 106 ? -1.614 -9.729 3.940 1.00 79.69 106 PRO A N 1
ATOM 833 C CA . PRO A 1 106 ? -0.931 -8.588 3.335 1.00 79.69 106 PRO A CA 1
ATOM 834 C C . PRO A 1 106 ? -0.458 -8.810 1.894 1.00 79.69 106 PRO A C 1
ATOM 836 O O . PRO A 1 106 ? -0.436 -7.865 1.106 1.00 79.69 106 PRO A O 1
ATOM 839 N N . ILE A 1 107 ? -0.106 -10.045 1.524 1.00 81.19 107 ILE A N 1
ATOM 840 C CA . ILE A 1 107 ? 0.295 -10.413 0.162 1.00 81.19 107 ILE A CA 1
ATOM 841 C C . ILE A 1 107 ? -0.916 -10.416 -0.777 1.00 81.19 107 ILE A C 1
ATOM 843 O O . ILE A 1 107 ? -0.783 -10.001 -1.928 1.00 81.19 107 ILE A O 1
ATOM 847 N N . GLN A 1 108 ? -2.098 -10.841 -0.315 1.00 80.94 108 GLN A N 1
ATOM 848 C CA . GLN A 1 108 ? -3.328 -10.774 -1.113 1.00 80.94 108 GLN A CA 1
ATOM 849 C C . GLN A 1 108 ? -3.738 -9.329 -1.387 1.00 80.94 108 GLN A C 1
ATOM 851 O O . GLN A 1 108 ? -3.946 -8.980 -2.545 1.00 80.94 108 GLN A O 1
ATOM 856 N N . ILE A 1 109 ? -3.705 -8.459 -0.374 1.00 83.12 109 ILE A N 1
ATOM 857 C CA . ILE A 1 109 ? -3.992 -7.027 -0.558 1.00 83.12 109 ILE A CA 1
ATOM 858 C C . ILE A 1 109 ? -3.056 -6.422 -1.613 1.00 83.12 109 ILE A C 1
ATOM 860 O O . ILE A 1 109 ? -3.487 -5.698 -2.512 1.00 83.12 109 ILE A O 1
ATOM 864 N N . CYS A 1 110 ? -1.765 -6.755 -1.540 1.00 81.25 110 CYS A N 1
ATOM 865 C CA . CYS A 1 110 ? -0.763 -6.290 -2.495 1.00 81.25 110 CYS A CA 1
ATOM 866 C C . CYS A 1 110 ? -0.900 -6.915 -3.894 1.00 81.25 110 CYS A C 1
ATOM 868 O O . CYS A 1 110 ? -0.523 -6.289 -4.889 1.00 81.25 110 CYS A O 1
ATOM 870 N N . ARG A 1 111 ? -1.466 -8.120 -3.998 1.00 84.25 111 ARG A N 1
ATOM 871 C CA . ARG A 1 111 ? -1.807 -8.776 -5.266 1.00 84.25 111 ARG A CA 1
ATOM 872 C C . ARG A 1 111 ? -3.018 -8.126 -5.928 1.00 84.2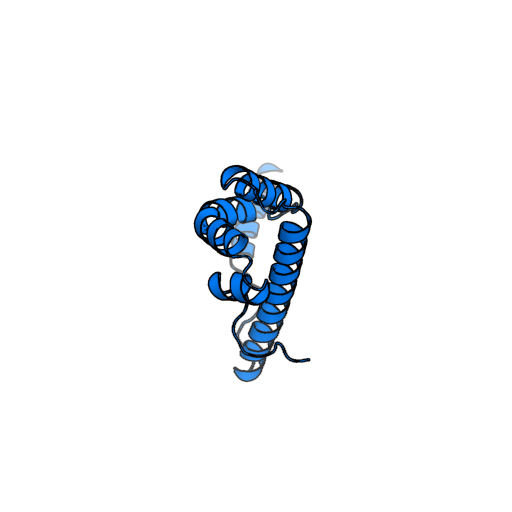5 111 ARG A C 1
ATOM 874 O O . ARG A 1 111 ? -2.974 -7.867 -7.129 1.00 84.25 111 ARG A O 1
ATOM 881 N N . ASP A 1 112 ? -4.037 -7.774 -5.153 1.00 79.25 112 ASP A N 1
ATOM 882 C CA . ASP A 1 112 ? -5.282 -7.177 -5.653 1.00 79.25 112 ASP A CA 1
ATOM 883 C C . ASP A 1 112 ? -5.090 -5.767 -6.219 1.00 79.25 112 ASP A C 1
ATOM 885 O O . ASP A 1 112 ? -5.819 -5.333 -7.117 1.00 79.25 112 ASP A O 1
ATOM 889 N N . ILE A 1 113 ? -4.070 -5.056 -5.737 1.00 75.38 113 ILE A N 1
ATOM 890 C CA . ILE A 1 113 ? -3.630 -3.770 -6.298 1.00 75.38 113 ILE A CA 1
ATOM 891 C C . ILE A 1 113 ? -2.541 -3.921 -7.375 1.00 75.38 113 ILE A C 1
ATOM 893 O O . ILE A 1 113 ? -2.075 -2.919 -7.915 1.00 75.38 113 ILE A O 1
ATOM 897 N N . GLY A 1 114 ? -2.154 -5.157 -7.711 1.00 76.62 114 GLY A N 1
ATOM 898 C CA . GLY A 1 114 ? -1.254 -5.492 -8.818 1.00 76.62 114 GLY A CA 1
ATOM 899 C C . GLY A 1 114 ? 0.241 -5.333 -8.535 1.00 76.62 114 GLY A C 1
ATOM 900 O O . GLY A 1 114 ? 1.031 -5.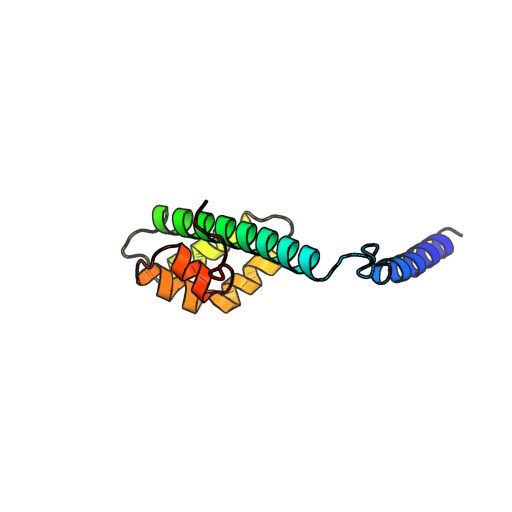434 -9.473 1.00 76.62 114 GLY A O 1
ATOM 901 N N . LEU A 1 115 ? 0.634 -5.092 -7.279 1.00 77.50 115 LEU A N 1
ATOM 902 C CA . LEU A 1 115 ? 2.036 -4.924 -6.869 1.00 77.50 115 LEU A CA 1
ATOM 903 C C . LEU A 1 115 ? 2.741 -6.257 -6.610 1.00 77.50 115 LEU A C 1
ATOM 905 O O . LEU A 1 115 ? 3.954 -6.341 -6.745 1.00 77.50 115 LEU A O 1
ATOM 909 N N . CYS A 1 116 ? 1.988 -7.300 -6.269 1.00 80.25 116 CYS A N 1
ATOM 910 C CA . CYS A 1 116 ? 2.485 -8.669 -6.223 1.00 80.25 116 CYS A CA 1
ATOM 911 C C . CYS A 1 116 ? 1.869 -9.450 -7.386 1.00 80.25 116 CYS A C 1
ATOM 913 O O . CYS A 1 116 ? 0.669 -9.721 -7.373 1.00 80.25 116 CYS A O 1
ATOM 915 N N . LYS A 1 117 ? 2.662 -9.854 -8.384 1.00 75.69 117 LYS A N 1
ATOM 916 C CA . LYS A 1 117 ? 2.262 -10.950 -9.282 1.00 75.69 117 LYS A CA 1
ATOM 917 C C . LYS A 1 117 ? 2.958 -12.216 -8.821 1.00 75.69 117 LYS A C 1
ATOM 919 O O . LYS A 1 117 ? 4.109 -12.174 -8.410 1.00 75.69 117 LYS A O 1
ATOM 924 N N . GLY A 1 118 ? 2.227 -13.326 -8.833 1.00 63.91 118 GLY A N 1
ATOM 925 C CA . GLY A 1 118 ? 2.746 -14.612 -8.391 1.00 63.91 118 GLY A CA 1
ATOM 926 C C . GLY A 1 118 ? 3.758 -15.150 -9.387 1.00 63.91 118 GLY A C 1
ATOM 927 O O . GLY A 1 118 ? 3.363 -15.907 -10.254 1.00 63.91 118 GLY A O 1
ATOM 928 N N . ILE A 1 119 ? 5.011 -14.724 -9.268 1.00 55.81 119 ILE A N 1
ATOM 929 C CA . ILE A 1 119 ? 6.238 -15.402 -9.689 1.00 55.81 119 ILE A CA 1
ATOM 930 C C . ILE A 1 119 ? 7.315 -14.783 -8.765 1.00 55.81 119 ILE A C 1
ATOM 932 O O . ILE A 1 119 ? 7.480 -13.571 -8.755 1.00 55.81 119 ILE A O 1
ATOM 936 N N . LEU A 1 120 ? 7.977 -15.600 -7.932 1.00 51.62 120 LEU A N 1
ATOM 937 C CA . LEU A 1 120 ? 9.051 -15.249 -6.967 1.00 51.62 120 LEU A CA 1
ATOM 938 C C . LEU A 1 120 ? 8.664 -14.703 -5.572 1.00 51.62 120 LEU A C 1
ATOM 940 O O . LEU A 1 120 ? 9.245 -13.728 -5.098 1.00 51.62 120 LEU A O 1
ATOM 944 N N . GLN A 1 121 ? 7.771 -15.378 -4.841 1.00 52.25 121 GLN A N 1
ATOM 945 C CA . GLN A 1 121 ? 7.695 -15.206 -3.379 1.00 52.25 121 GLN A CA 1
ATOM 946 C C . GLN A 1 121 ? 7.796 -16.544 -2.641 1.00 52.25 121 GLN A C 1
ATOM 948 O O . GLN A 1 121 ? 6.985 -16.848 -1.779 1.00 52.25 121 GLN A O 1
ATOM 953 N N . GLU A 1 122 ? 8.816 -17.322 -2.997 1.00 40.88 122 GLU A N 1
ATOM 954 C CA . GLU A 1 122 ? 9.385 -18.379 -2.155 1.00 40.88 122 GLU A CA 1
ATOM 955 C C . GLU A 1 122 ? 10.907 -18.388 -2.355 1.00 40.88 122 GLU A C 1
ATOM 957 O O . GLU A 1 122 ? 11.429 -19.192 -3.121 1.00 40.88 122 GLU A O 1
ATOM 962 N N . ILE A 1 123 ? 11.602 -17.440 -1.712 1.00 37.84 123 ILE A N 1
ATOM 963 C CA . ILE A 1 123 ? 12.990 -17.580 -1.230 1.00 37.84 123 ILE A CA 1
ATOM 964 C C . ILE A 1 123 ? 13.076 -16.864 0.119 1.00 37.84 123 ILE A C 1
ATOM 966 O O . ILE A 1 123 ? 12.632 -15.690 0.188 1.00 37.84 123 ILE A O 1
#

Nearest PDB structures (foldseek):
  1nkl-assembly1_A  TM=8.096E-01  e=5.998E-03  Sus scrofa
  5w9r-assembly1_A  TM=4.616E-01  e=8.177E+00  Toxoplasma gondii

Foldseek 3Di:
DVVVVVVVVVVVVVVVVPPPPPPPPPDDPVVVVVVVVVQLVVLLVVQLVVLVVLLVVADLPDDLVNSLVVQLVVLVVVPPCSVVSNVVSVVCSVVLSVCSNVVHRSSVSCVVVPSDDPDDPPD

Sequence (123 aa):
MAFLIFVSVLLLSSAFADSGLIPNDTLDDEDIYFYKQVELGIQCKVCTMVVKKVEKLIPDDAKKDDLINKLHVVCSKINFFQSACKKFVSKYSGKLVEELKKKSDPIQICRDIGLCKGILQEI